Protein AF-K0EUV2-F1 (afdb_monomer_lite)

Foldseek 3Di:
DPPPPVVPPDDDPPPPVVCVVPVVNPPPPVVVVVVVCVVVVVVVCVVPDDDPDQPDPVRNCVVVVVVVVVVVVCCVVVVVVVVVVVVVCVVVVD

Radius of gyration: 30.26 Å; chains: 1; bounding box: 70×37×60 Å

pLDDT: mean 73.33, std 18.54, range [38.84, 96.75]

Secondary structure (DSSP, 8-state):
---GGGGSSS-----TTHHHH-TTTS---HHHHHHHHHHHHHHHHHHHS---SPSSHHHH-HHHHHHHHHHHHHHHHHHHHHHHHHHHHHHHH-

Structure (mmCIF, N/CA/C/O backbone):
data_AF-K0EUV2-F1
#
_entry.id   AF-K0EUV2-F1
#
loop_
_atom_site.group_PDB
_atom_site.id
_atom_site.type_symbol
_atom_site.label_atom_id
_atom_site.label_alt_id
_atom_site.label_comp_id
_atom_site.label_asym_id
_atom_site.label_entity_id
_atom_site.label_seq_id
_atom_site.pdbx_PDB_ins_code
_atom_site.Cartn_x
_atom_site.Cartn_y
_atom_site.Cartn_z
_atom_site.occupancy
_atom_site.B_iso_or_equiv
_atom_site.auth_seq_id
_atom_site.auth_comp_id
_atom_site.auth_asym_id
_atom_site.auth_atom_id
_atom_site.pdbx_PDB_model_num
ATOM 1 N N . MET A 1 1 ? -26.265 -19.211 -3.147 1.00 38.88 1 MET A N 1
ATOM 2 C CA . MET A 1 1 ? -27.534 -18.666 -3.665 1.00 38.88 1 MET A CA 1
ATOM 3 C C . MET A 1 1 ? -28.223 -17.990 -2.492 1.00 38.88 1 MET A C 1
ATOM 5 O O . MET A 1 1 ? -28.620 -18.686 -1.572 1.00 38.88 1 MET A O 1
ATOM 9 N N . PHE A 1 2 ? -28.204 -16.656 -2.441 1.00 44.62 2 PHE A N 1
ATOM 10 C CA . PHE A 1 2 ? -28.904 -15.888 -1.405 1.00 44.62 2 PHE A CA 1
ATOM 11 C C . PHE A 1 2 ? -30.404 -15.974 -1.704 1.00 44.62 2 PHE A C 1
ATOM 13 O O . PHE A 1 2 ? -30.821 -15.619 -2.806 1.00 44.62 2 PHE A O 1
ATOM 20 N N . ASP A 1 3 ? -31.187 -16.511 -0.772 1.00 42.19 3 ASP A N 1
ATOM 21 C CA . ASP 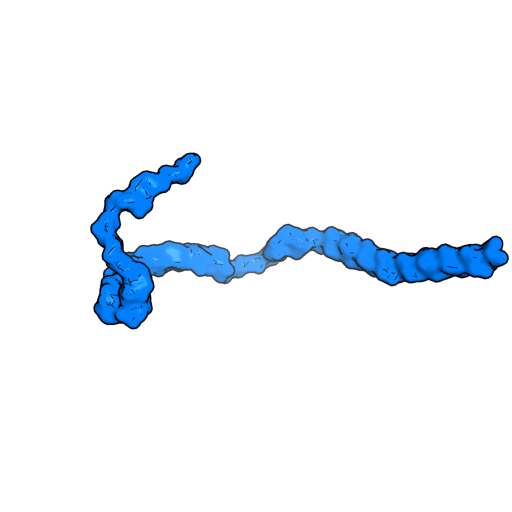A 1 3 ? -32.628 -16.686 -0.943 1.00 42.19 3 ASP A CA 1
ATOM 22 C C . ASP A 1 3 ? -33.343 -15.368 -0.612 1.00 42.19 3 ASP A C 1
ATOM 24 O O . ASP A 1 3 ? -33.530 -15.002 0.547 1.00 42.19 3 ASP A O 1
ATOM 28 N N . SER A 1 4 ? -33.670 -14.597 -1.650 1.00 56.97 4 SER A N 1
ATOM 29 C CA . SER A 1 4 ? -34.307 -13.279 -1.549 1.00 56.97 4 SER A CA 1
ATOM 30 C C . SER A 1 4 ? -35.827 -13.341 -1.372 1.00 56.97 4 SER A C 1
ATOM 32 O O . SER A 1 4 ? -36.473 -12.296 -1.283 1.00 56.97 4 SER A O 1
ATOM 34 N N . ARG A 1 5 ? -36.429 -14.536 -1.282 1.00 50.16 5 ARG A N 1
ATOM 35 C CA . ARG A 1 5 ? -37.893 -14.670 -1.173 1.00 50.16 5 ARG A CA 1
ATOM 36 C C . ARG A 1 5 ? -38.465 -14.179 0.153 1.00 50.16 5 ARG A C 1
ATOM 38 O O . ARG A 1 5 ? -39.655 -13.897 0.208 1.00 50.16 5 ARG A O 1
ATOM 45 N N . ASN A 1 6 ? -37.641 -14.016 1.189 1.00 44.94 6 ASN A N 1
ATOM 46 C CA . ASN A 1 6 ? -38.123 -13.581 2.501 1.00 44.94 6 ASN A CA 1
ATOM 47 C C . ASN A 1 6 ? -38.057 -12.058 2.735 1.00 44.94 6 ASN A C 1
ATOM 49 O O . ASN A 1 6 ? -38.460 -11.585 3.788 1.00 44.94 6 ASN A O 1
ATOM 53 N N . ILE A 1 7 ? -37.586 -11.267 1.761 1.00 50.50 7 ILE A N 1
ATOM 54 C CA . ILE A 1 7 ? -37.626 -9.793 1.862 1.00 50.50 7 ILE A CA 1
ATOM 55 C C . ILE A 1 7 ? -39.028 -9.255 1.495 1.00 50.50 7 ILE A C 1
ATOM 57 O O . ILE A 1 7 ? -39.355 -8.112 1.793 1.00 50.50 7 ILE A O 1
ATOM 61 N N . GLY A 1 8 ? -39.888 -10.078 0.878 1.00 44.09 8 GLY A N 1
ATOM 62 C CA . GLY A 1 8 ? -41.175 -9.636 0.329 1.00 44.09 8 GLY A CA 1
ATOM 63 C C . GLY A 1 8 ? -42.445 -10.077 1.068 1.00 44.09 8 GLY A C 1
ATOM 64 O O . GLY A 1 8 ? -43.508 -9.548 0.758 1.00 44.09 8 GLY A O 1
ATOM 65 N N . SER A 1 9 ? -42.398 -11.017 2.020 1.00 42.84 9 SER A N 1
ATOM 66 C CA . SER A 1 9 ? -43.617 -11.556 2.660 1.00 42.84 9 SER A CA 1
ATOM 67 C C . SER A 1 9 ? -43.778 -11.085 4.105 1.00 42.84 9 SER A C 1
ATOM 69 O O . SER A 1 9 ? -43.772 -11.869 5.048 1.00 42.84 9 SER A O 1
ATOM 71 N N . GLY A 1 10 ? -43.910 -9.778 4.278 1.00 38.84 10 GLY A N 1
ATOM 72 C CA . GLY A 1 10 ? -44.182 -9.155 5.568 1.00 38.84 10 GLY A CA 1
ATOM 73 C C . GLY A 1 10 ? -44.663 -7.739 5.338 1.00 38.84 10 GLY A C 1
ATOM 74 O O . GLY A 1 10 ? -43.976 -6.785 5.676 1.00 38.84 10 GLY A O 1
ATOM 75 N N . GLY A 1 11 ? -45.795 -7.618 4.645 1.00 40.59 11 GLY A N 1
ATOM 76 C CA . GLY A 1 11 ? -46.404 -6.345 4.303 1.00 40.59 11 GLY A CA 1
ATOM 77 C C . GLY A 1 11 ? -46.645 -5.487 5.537 1.00 40.59 11 GLY A C 1
ATOM 78 O O . GLY A 1 11 ? -47.594 -5.710 6.274 1.00 40.59 11 GLY A O 1
ATOM 79 N N . LEU A 1 12 ? -45.813 -4.469 5.699 1.00 43.97 12 LEU A N 1
ATOM 80 C CA . LEU A 1 12 ? -46.214 -3.163 6.186 1.00 43.97 12 LEU A CA 1
ATOM 81 C C . LEU A 1 12 ? -45.491 -2.167 5.295 1.00 43.97 12 LEU A C 1
ATOM 83 O O . LEU A 1 12 ? -44.311 -1.871 5.454 1.00 43.97 12 LEU A O 1
ATOM 87 N N . THR A 1 13 ? -46.228 -1.679 4.307 1.00 45.53 13 THR A N 1
ATOM 88 C CA . THR A 1 13 ? -45.954 -0.439 3.589 1.00 45.53 13 THR A CA 1
ATOM 89 C C . THR A 1 13 ? -46.071 0.730 4.570 1.00 45.53 13 THR A C 1
ATOM 91 O O . THR A 1 13 ? -46.952 1.575 4.451 1.00 45.53 13 THR A O 1
ATOM 94 N N . THR A 1 14 ? -45.246 0.743 5.610 1.00 49.78 14 THR A N 1
ATOM 95 C CA . THR A 1 14 ? -44.984 1.935 6.399 1.00 49.78 14 THR A CA 1
ATOM 96 C C . THR A 1 14 ? -43.870 2.650 5.674 1.00 49.78 14 THR A C 1
ATOM 98 O O . THR A 1 14 ? -42.767 2.121 5.552 1.00 49.78 14 THR A O 1
ATOM 101 N N . ASP A 1 15 ? -44.211 3.807 5.124 1.00 51.84 15 ASP A N 1
ATOM 102 C CA . ASP A 1 15 ? -43.282 4.789 4.590 1.00 51.84 15 ASP A CA 1
ATOM 103 C C . ASP A 1 15 ? -41.978 4.814 5.414 1.00 51.84 15 ASP A C 1
ATOM 105 O O . ASP A 1 15 ? -41.941 5.298 6.548 1.00 51.84 15 ASP A O 1
ATOM 109 N N . ALA A 1 16 ? -40.913 4.233 4.850 1.00 55.41 16 ALA A N 1
ATOM 110 C CA . ALA A 1 16 ? -39.620 4.105 5.515 1.00 55.41 16 ALA A CA 1
ATOM 111 C C . ALA A 1 16 ? -38.976 5.476 5.790 1.00 55.41 16 ALA A C 1
ATOM 113 O O . ALA A 1 16 ? -38.099 5.579 6.645 1.00 55.41 16 ALA A O 1
ATOM 114 N N . LEU A 1 17 ? -39.411 6.525 5.080 1.00 56.28 17 LEU A N 1
ATOM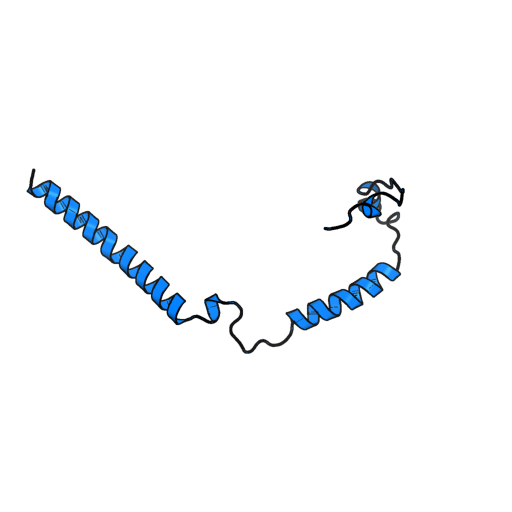 115 C CA . LEU A 1 17 ? -38.952 7.898 5.273 1.00 56.28 17 LEU A CA 1
ATOM 116 C C . LEU A 1 17 ? -39.854 8.660 6.250 1.00 56.28 17 LEU A C 1
ATOM 118 O O . LEU A 1 17 ? -39.345 9.415 7.079 1.00 56.28 17 LEU A O 1
ATOM 122 N N . GLY A 1 18 ? -41.166 8.419 6.211 1.00 53.28 18 GLY A N 1
ATOM 123 C CA . GLY A 1 18 ? -42.137 9.005 7.139 1.00 53.28 18 GLY A CA 1
ATOM 124 C C . GLY A 1 18 ? -41.830 8.673 8.601 1.00 53.28 18 GLY A C 1
ATOM 125 O O . GLY A 1 18 ? -41.809 9.567 9.446 1.00 53.28 18 GLY A O 1
ATOM 126 N N . GLY A 1 19 ? -41.476 7.415 8.886 1.00 51.72 19 GLY A N 1
ATOM 127 C CA . GLY A 1 19 ? -41.049 6.994 10.227 1.00 51.72 19 GLY A CA 1
ATOM 128 C C . GLY A 1 19 ? -39.669 7.518 10.651 1.00 51.72 19 GLY A C 1
ATOM 129 O O . GLY A 1 19 ? -39.379 7.583 11.843 1.00 51.72 19 GLY A O 1
ATOM 130 N N . LEU A 1 20 ? -38.816 7.916 9.697 1.00 56.22 20 LEU A N 1
ATOM 131 C CA . LEU A 1 20 ? -37.486 8.467 9.983 1.00 56.22 20 LEU A CA 1
ATOM 132 C C . LEU A 1 20 ? -37.557 9.934 10.442 1.00 56.22 20 LEU A C 1
ATOM 134 O O . LEU A 1 20 ? -36.707 10.381 11.210 1.00 56.22 20 LEU A O 1
ATOM 138 N N . LEU A 1 21 ? -38.562 10.678 9.967 1.00 63.38 21 LEU A N 1
ATOM 139 C CA . LEU A 1 21 ? -38.781 12.086 10.315 1.00 63.38 21 LEU A CA 1
ATOM 140 C C . LEU A 1 21 ? -39.699 12.261 11.529 1.00 63.38 21 LEU A C 1
ATOM 142 O O . LEU A 1 21 ? -39.526 13.218 12.284 1.00 63.38 21 LEU A O 1
ATOM 146 N N . ASP A 1 22 ? -40.638 11.341 11.755 1.00 61.34 22 ASP A N 1
ATOM 147 C CA . ASP A 1 22 ? -41.434 11.317 12.979 1.00 61.34 22 ASP A CA 1
ATOM 148 C C . ASP A 1 22 ? -40.831 10.349 14.003 1.00 61.34 22 ASP A C 1
ATOM 150 O O . ASP A 1 22 ? -41.242 9.194 14.138 1.00 61.34 22 ASP A O 1
ATOM 154 N N . VAL A 1 23 ? -39.868 10.862 14.774 1.00 62.12 23 VAL A N 1
ATOM 155 C CA . VAL A 1 23 ? -39.197 10.159 15.883 1.00 62.12 23 VAL A CA 1
ATOM 156 C C . VAL A 1 23 ? -40.191 9.581 16.904 1.00 62.12 23 VAL A C 1
ATOM 158 O O . VAL A 1 23 ? -39.860 8.616 17.587 1.00 62.12 23 VAL A O 1
ATOM 161 N N . ARG A 1 24 ? -41.413 10.128 17.019 1.00 62.00 24 ARG A N 1
ATOM 162 C CA . ARG A 1 24 ? -42.443 9.588 17.926 1.00 62.00 24 ARG A CA 1
ATOM 163 C C . ARG A 1 24 ? -43.157 8.364 17.355 1.00 62.00 24 ARG A C 1
ATOM 165 O O . ARG A 1 24 ? -43.687 7.575 18.130 1.00 62.00 24 ARG A O 1
ATOM 172 N N . SER A 1 25 ? -43.188 8.225 16.030 1.00 60.59 25 SER A N 1
ATOM 173 C CA . SER A 1 25 ? -43.789 7.082 15.333 1.00 60.59 25 SER A CA 1
ATOM 174 C C . SER A 1 25 ? -42.822 5.917 15.142 1.00 60.59 25 SER A C 1
ATOM 176 O O . SER A 1 25 ? -43.269 4.793 14.919 1.00 60.59 25 SER A O 1
ATOM 178 N N . ALA A 1 26 ? -41.511 6.168 15.240 1.00 54.62 26 ALA A N 1
ATOM 179 C CA . ALA A 1 26 ? -40.508 5.121 15.190 1.00 54.62 26 ALA A CA 1
ATOM 180 C C . ALA A 1 26 ? -40.769 4.144 16.351 1.00 54.62 26 ALA A C 1
ATOM 182 O O . ALA A 1 26 ? -40.681 4.554 17.513 1.00 54.62 26 ALA A O 1
ATOM 183 N N . PRO A 1 27 ? -41.114 2.868 16.090 1.00 53.12 27 PRO A N 1
ATOM 184 C CA . PRO A 1 27 ? -41.263 1.899 17.158 1.00 53.12 27 PRO A CA 1
ATOM 185 C C . PRO A 1 27 ? -39.901 1.744 17.832 1.00 53.12 27 PRO A C 1
ATOM 187 O O . PRO A 1 27 ? -39.000 1.081 17.319 1.00 53.12 27 PRO A O 1
ATOM 190 N N . VAL A 1 28 ? -39.743 2.370 19.000 1.00 53.50 28 VAL A N 1
ATOM 191 C CA . VAL A 1 28 ? -38.640 2.105 19.924 1.00 53.50 28 VAL A CA 1
ATOM 192 C C . VAL A 1 28 ? -38.907 0.729 20.525 1.00 53.50 28 VAL A C 1
ATOM 194 O O . VAL A 1 28 ? -39.329 0.573 21.666 1.00 53.50 28 VAL A O 1
ATOM 197 N N . THR A 1 29 ? -38.744 -0.313 19.716 1.00 50.41 29 THR A N 1
ATOM 198 C CA . THR A 1 29 ? -38.688 -1.679 20.218 1.00 50.41 29 THR A CA 1
ATOM 199 C C . THR A 1 29 ? -37.372 -1.823 20.966 1.00 50.41 29 THR A C 1
ATOM 201 O O . THR A 1 29 ? -36.312 -1.972 20.361 1.00 50.41 29 THR A O 1
ATOM 204 N N . PHE A 1 30 ? -37.460 -1.778 22.295 1.00 55.31 30 PHE A N 1
ATOM 205 C CA . PHE A 1 30 ? -36.355 -1.943 23.244 1.00 55.31 30 PHE A CA 1
ATOM 206 C C . PHE A 1 30 ? -35.507 -3.213 23.004 1.00 55.31 30 PHE A C 1
ATOM 208 O O . PHE A 1 30 ? -34.354 -3.255 23.413 1.00 55.31 30 PHE A O 1
ATOM 215 N N . GLY A 1 31 ? -36.020 -4.208 22.268 1.00 51.56 31 GLY A 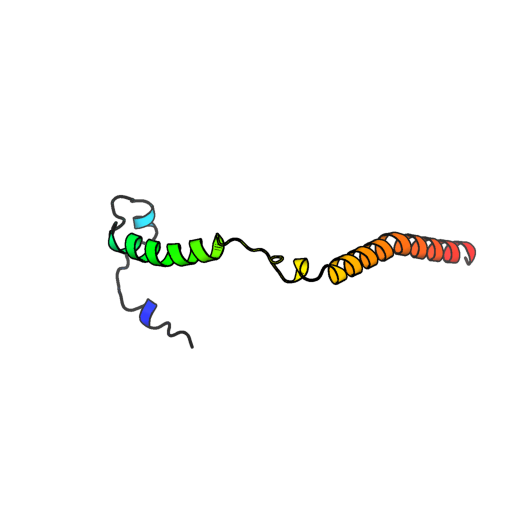N 1
ATOM 216 C CA . GLY A 1 31 ? -35.276 -5.424 21.916 1.00 51.56 31 GLY A CA 1
ATOM 217 C C . GLY A 1 31 ? -34.250 -5.274 20.781 1.00 51.56 31 GLY A C 1
ATOM 218 O O . GLY A 1 31 ? -33.308 -6.060 20.716 1.00 51.56 31 GLY A O 1
ATOM 219 N N . TYR A 1 32 ? -34.378 -4.271 19.898 1.00 50.53 32 TYR A N 1
ATOM 220 C CA . TYR A 1 32 ? -33.405 -4.083 18.807 1.00 50.53 32 TYR A CA 1
ATOM 221 C C . TYR A 1 32 ? -32.054 -3.581 19.321 1.00 50.53 32 TYR A C 1
ATOM 223 O O . TYR A 1 32 ? -31.017 -3.930 18.760 1.00 50.53 32 TYR A O 1
ATOM 231 N N . TYR A 1 33 ? -32.054 -2.786 20.394 1.00 51.53 33 TYR A N 1
ATOM 232 C CA . TYR A 1 33 ? -30.821 -2.291 21.000 1.00 51.53 33 TYR A CA 1
ATOM 233 C C . TYR A 1 33 ? -30.098 -3.383 21.786 1.00 51.53 33 TYR A C 1
ATOM 235 O O . TYR A 1 33 ? -28.908 -3.545 21.564 1.00 51.53 33 TYR A O 1
ATOM 243 N N . GLU A 1 34 ? -30.787 -4.205 22.587 1.00 55.28 34 GLU A N 1
ATOM 244 C CA . GLU A 1 34 ? -30.134 -5.298 23.332 1.00 55.28 34 GLU A CA 1
ATOM 245 C C . GLU A 1 34 ? -29.416 -6.293 22.405 1.00 55.28 34 GLU A C 1
ATOM 247 O O . GLU A 1 34 ? -28.266 -6.671 22.645 1.00 55.28 34 GLU A O 1
ATOM 252 N N . GLN A 1 35 ? -30.051 -6.683 21.294 1.00 59.41 35 GLN A N 1
ATOM 253 C CA . GLN A 1 35 ? -29.434 -7.616 20.350 1.00 59.41 35 GLN A CA 1
ATOM 254 C C . GLN A 1 35 ? -28.321 -6.962 19.514 1.00 59.41 35 GLN A C 1
ATOM 256 O O . GLN A 1 35 ? -27.307 -7.608 19.214 1.00 59.41 35 GLN A O 1
ATOM 261 N N . ASN A 1 36 ? -28.464 -5.674 19.181 1.00 58.78 36 ASN A N 1
ATOM 262 C CA . ASN A 1 36 ? -27.402 -4.910 18.531 1.00 58.78 36 ASN A CA 1
ATOM 263 C C . ASN A 1 36 ? -26.213 -4.679 19.464 1.00 58.78 36 ASN A C 1
ATOM 265 O O . ASN A 1 36 ? -25.086 -4.766 18.996 1.00 58.78 36 ASN A O 1
ATOM 269 N N . GLU A 1 37 ? -26.425 -4.435 20.757 1.00 62.50 37 GLU A N 1
ATOM 270 C CA . GLU A 1 37 ? -25.356 -4.250 21.740 1.00 62.50 37 GLU A CA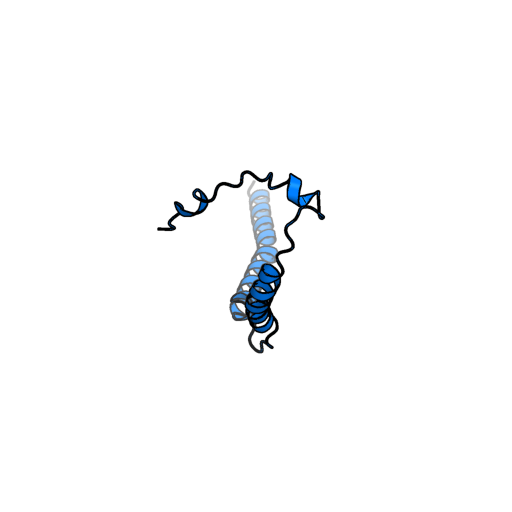 1
ATOM 271 C C . GLU A 1 37 ? -24.544 -5.530 21.917 1.00 62.50 37 GLU A C 1
ATOM 273 O O . GLU A 1 37 ? -23.318 -5.481 21.828 1.00 62.50 37 GLU A O 1
ATOM 278 N N . ALA A 1 38 ? -25.199 -6.688 22.057 1.00 69.56 38 ALA A N 1
ATOM 279 C CA . ALA A 1 38 ? -24.504 -7.974 22.141 1.00 69.56 38 ALA A CA 1
ATOM 280 C C . ALA A 1 38 ? -23.696 -8.283 20.865 1.00 69.56 38 ALA A C 1
ATOM 282 O O . ALA A 1 38 ? -22.557 -8.750 20.936 1.00 69.56 38 ALA A O 1
ATOM 283 N N . THR A 1 39 ? -24.253 -7.976 19.689 1.00 71.88 39 THR A N 1
ATOM 284 C CA . THR A 1 39 ? -23.570 -8.187 18.400 1.00 71.88 39 THR A CA 1
ATOM 285 C C . THR A 1 39 ? -22.430 -7.181 18.190 1.00 71.88 39 THR A C 1
ATOM 287 O O . THR A 1 39 ? -21.355 -7.536 17.699 1.00 71.88 39 THR A O 1
ATOM 290 N N . ALA A 1 40 ? -22.630 -5.924 18.592 1.00 75.75 40 ALA A N 1
ATOM 291 C CA . ALA A 1 40 ? -21.643 -4.859 18.482 1.00 75.75 40 ALA A CA 1
ATOM 292 C C . ALA A 1 40 ? -20.489 -5.050 19.468 1.00 75.75 40 ALA A C 1
ATOM 294 O O . ALA A 1 40 ? -19.349 -4.790 19.092 1.00 75.75 40 ALA A O 1
ATOM 295 N N . ALA A 1 41 ? -20.747 -5.544 20.683 1.00 80.06 41 ALA A N 1
ATOM 296 C CA . ALA A 1 41 ? -19.730 -5.766 21.708 1.00 80.06 41 ALA A CA 1
ATOM 297 C C . ALA A 1 41 ? -18.593 -6.664 21.198 1.00 80.06 41 ALA A C 1
ATOM 299 O O . ALA A 1 41 ? -17.426 -6.291 21.308 1.00 80.06 41 ALA A O 1
ATOM 300 N N . ALA A 1 42 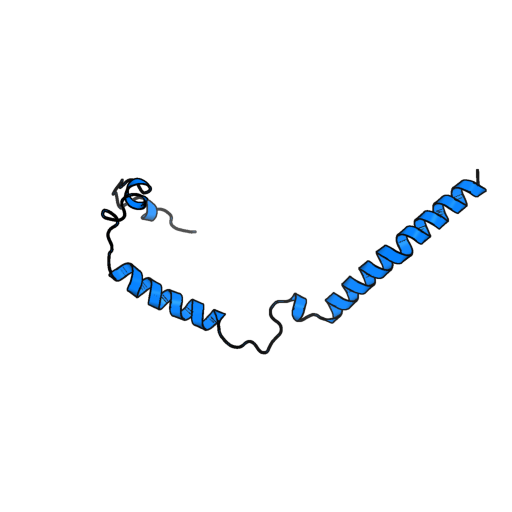? -18.924 -7.780 20.538 1.00 81.56 42 ALA A N 1
ATOM 301 C CA . ALA A 1 42 ? -17.926 -8.669 19.940 1.00 81.56 42 ALA A CA 1
ATOM 302 C C . ALA A 1 42 ? -17.126 -7.982 18.814 1.00 81.56 42 ALA A C 1
ATOM 304 O O . ALA A 1 42 ? -15.909 -8.154 18.700 1.00 81.56 42 ALA A O 1
ATOM 305 N N . GLY A 1 43 ? -17.792 -7.162 17.993 1.00 82.69 43 GLY A N 1
ATOM 306 C CA . GLY A 1 43 ? -17.136 -6.369 16.951 1.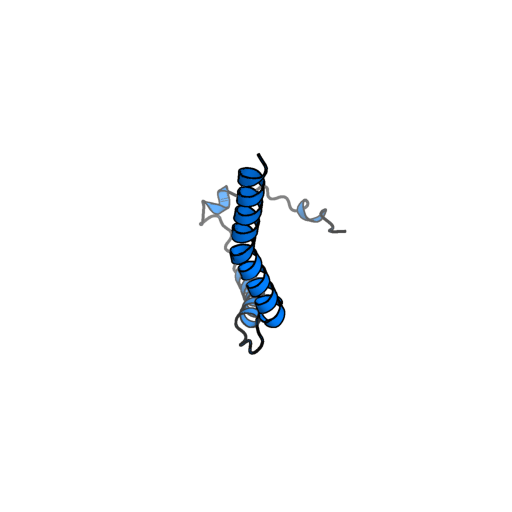00 82.69 43 GLY A CA 1
ATOM 307 C C . GLY A 1 43 ? -16.196 -5.302 17.520 1.00 82.69 43 GLY A C 1
ATOM 308 O O . GLY A 1 43 ? -15.094 -5.105 17.003 1.00 82.69 43 GLY A O 1
ATOM 309 N N . VAL A 1 44 ? -16.602 -4.634 18.602 1.00 85.44 44 VAL A N 1
ATOM 310 C CA . VAL A 1 44 ? -15.796 -3.634 19.309 1.00 85.44 44 VAL A CA 1
ATOM 311 C C . VAL A 1 44 ? -14.585 -4.297 19.954 1.00 85.44 44 VAL A C 1
ATOM 313 O O . VAL A 1 44 ? -13.476 -3.847 19.691 1.00 85.44 44 VAL A O 1
ATOM 316 N N . GLU A 1 45 ? -14.757 -5.387 20.704 1.00 86.81 45 GLU A N 1
ATOM 317 C CA . GLU A 1 45 ? -13.657 -6.127 21.341 1.00 86.81 45 GLU A CA 1
ATOM 318 C C . GLU A 1 45 ? -12.607 -6.585 20.315 1.00 86.81 45 GLU A C 1
ATOM 320 O O . GLU A 1 45 ? -11.403 -6.355 20.475 1.00 86.81 45 GLU A O 1
ATOM 325 N N . TRP A 1 46 ? -13.052 -7.157 19.192 1.00 82.50 46 TRP A N 1
ATOM 326 C CA . TRP A 1 46 ? -12.152 -7.548 18.107 1.00 82.50 46 TRP A CA 1
ATOM 327 C C . TRP A 1 46 ? -11.381 -6.363 17.508 1.00 82.50 46 TRP A C 1
ATOM 329 O O . TRP A 1 46 ? -10.224 -6.505 17.082 1.00 82.50 46 TRP A O 1
ATOM 339 N N . ASN A 1 47 ? -12.011 -5.188 17.457 1.00 81.94 47 ASN A N 1
ATOM 340 C CA . ASN A 1 47 ? -11.423 -3.981 16.897 1.00 81.94 47 ASN A CA 1
ATOM 341 C C . ASN A 1 47 ? -10.485 -3.257 17.871 1.00 81.94 47 ASN A C 1
ATOM 343 O O . ASN A 1 47 ? -9.475 -2.714 17.408 1.00 81.94 47 ASN A O 1
ATOM 347 N N . THR A 1 48 ? -10.763 -3.298 19.176 1.00 85.75 48 THR A N 1
ATOM 348 C CA . THR A 1 48 ? -10.000 -2.617 20.237 1.00 85.75 48 THR A CA 1
ATOM 349 C C . THR A 1 48 ? -8.870 -3.455 20.826 1.00 85.75 48 THR A C 1
ATOM 351 O O . THR A 1 48 ? -8.015 -2.900 21.516 1.00 85.75 48 THR A O 1
ATOM 354 N N . ARG A 1 49 ? -8.808 -4.763 20.538 1.00 84.88 49 ARG A N 1
ATOM 355 C CA . ARG A 1 49 ? -7.719 -5.623 21.022 1.00 84.88 49 ARG A CA 1
ATOM 356 C C . ARG A 1 49 ? -6.329 -5.035 20.713 1.00 84.88 49 ARG A C 1
ATOM 358 O O . ARG A 1 49 ? -6.095 -4.565 19.590 1.00 84.88 49 ARG A O 1
ATOM 365 N N . PRO A 1 50 ? -5.375 -5.109 21.657 1.00 85.75 50 PRO A N 1
ATOM 366 C CA . PRO A 1 50 ? -4.006 -4.679 21.412 1.00 85.75 50 PRO A CA 1
ATOM 367 C C . PRO A 1 50 ? -3.378 -5.556 20.325 1.00 85.75 50 PRO A C 1
ATOM 369 O O . PRO A 1 50 ? -3.375 -6.785 20.406 1.00 85.75 50 PRO A O 1
ATOM 372 N N . ARG A 1 51 ? -2.855 -4.921 19.274 1.00 81.25 51 ARG A N 1
ATOM 373 C CA . ARG A 1 51 ? -2.177 -5.601 18.165 1.00 81.25 51 ARG A CA 1
ATOM 374 C C . ARG A 1 51 ? -0.681 -5.333 18.273 1.00 81.25 51 ARG A C 1
ATOM 376 O O . ARG A 1 51 ? -0.254 -4.190 18.179 1.00 81.25 51 ARG A O 1
ATOM 383 N N . THR A 1 52 ? 0.106 -6.387 18.462 1.00 83.50 52 THR A N 1
ATOM 384 C CA . THR A 1 52 ? 1.578 -6.314 18.500 1.00 83.50 52 THR A CA 1
ATOM 385 C C . THR A 1 52 ? 2.203 -6.446 17.112 1.00 83.50 52 THR A C 1
ATOM 387 O O . THR A 1 52 ? 3.312 -5.974 16.878 1.00 83.50 52 THR A O 1
ATOM 390 N N . ALA A 1 53 ? 1.490 -7.076 16.176 1.00 83.75 53 ALA A N 1
ATOM 391 C CA . ALA A 1 53 ? 1.949 -7.269 14.809 1.00 83.75 53 ALA A CA 1
ATOM 392 C C . ALA A 1 53 ? 1.572 -6.077 13.904 1.00 83.75 53 ALA A C 1
ATOM 394 O O . ALA A 1 53 ? 0.512 -5.472 14.098 1.00 83.75 53 ALA A O 1
ATOM 395 N N . PRO A 1 54 ? 2.384 -5.774 12.870 1.00 83.75 54 PRO A N 1
ATOM 396 C CA . PRO A 1 54 ? 2.039 -4.783 11.858 1.00 83.75 54 PRO A CA 1
ATOM 397 C C . PRO A 1 54 ? 0.675 -5.089 11.228 1.00 83.75 54 PRO A C 1
ATOM 399 O O . PRO A 1 54 ? 0.427 -6.204 10.766 1.00 83.75 54 PRO A O 1
ATOM 402 N N . ILE A 1 55 ? -0.212 -4.095 11.206 1.00 83.44 55 ILE A N 1
ATOM 403 C CA . ILE A 1 55 ? -1.556 -4.244 10.640 1.00 83.44 55 ILE A CA 1
ATOM 404 C C . ILE A 1 55 ? -1.470 -4.103 9.120 1.00 83.44 55 ILE A C 1
ATOM 406 O O . ILE A 1 55 ? -1.004 -3.082 8.617 1.00 83.44 55 ILE A O 1
ATOM 410 N N . GLY A 1 56 ? -1.954 -5.112 8.395 1.00 87.06 56 GLY A N 1
ATOM 411 C CA . GLY A 1 56 ? -2.017 -5.110 6.933 1.00 87.06 56 GLY A CA 1
ATOM 412 C C . GLY A 1 56 ? -0.756 -5.649 6.254 1.00 87.06 56 GLY A C 1
ATOM 413 O O . GLY A 1 56 ? 0.361 -5.564 6.767 1.00 87.06 56 GLY A O 1
ATOM 414 N N . TRP A 1 57 ? -0.945 -6.218 5.062 1.00 90.44 57 TRP A N 1
ATOM 415 C CA . TRP A 1 57 ? 0.122 -6.859 4.288 1.00 90.44 57 TRP A CA 1
ATOM 416 C C . TRP A 1 57 ? 1.289 -5.906 3.996 1.00 90.44 57 TRP A C 1
ATOM 418 O O . TRP A 1 57 ? 2.446 -6.293 4.151 1.00 90.44 57 TRP A O 1
ATOM 428 N N . TRP A 1 58 ? 0.991 -4.649 3.662 1.00 87.25 58 TRP A N 1
ATOM 429 C CA . TRP A 1 58 ? 1.999 -3.636 3.342 1.00 87.25 58 TRP A CA 1
ATOM 430 C C . TRP A 1 58 ? 2.959 -3.364 4.506 1.00 87.25 58 TRP A C 1
ATOM 432 O O . TRP A 1 58 ? 4.172 -3.388 4.321 1.00 87.25 58 TRP A O 1
ATOM 442 N N . ASN A 1 59 ? 2.433 -3.201 5.725 1.00 88.19 59 ASN A N 1
ATOM 443 C CA . ASN A 1 59 ? 3.250 -2.945 6.916 1.00 88.19 59 ASN A CA 1
ATOM 444 C C . ASN A 1 59 ? 4.065 -4.170 7.353 1.00 88.19 59 ASN A C 1
ATOM 446 O O . ASN A 1 59 ? 5.099 -4.028 8.008 1.00 88.19 59 ASN A O 1
ATOM 450 N N . ARG A 1 60 ? 3.618 -5.377 6.984 1.00 90.06 60 ARG A N 1
ATOM 451 C CA . ARG A 1 60 ? 4.365 -6.619 7.213 1.00 90.06 60 ARG A CA 1
ATOM 452 C C . ARG A 1 60 ? 5.576 -6.752 6.280 1.00 90.06 60 ARG A C 1
ATOM 454 O O . ARG A 1 60 ? 6.572 -7.343 6.682 1.00 90.06 60 ARG A O 1
ATOM 461 N N . HIS A 1 61 ? 5.526 -6.192 5.070 1.00 93.44 61 HIS A N 1
ATOM 462 C CA . HIS A 1 61 ? 6.557 -6.380 4.041 1.00 93.44 61 HIS A CA 1
ATOM 463 C C . HIS A 1 61 ? 7.436 -5.137 3.868 1.00 93.44 61 HIS A C 1
ATOM 465 O O . HIS A 1 61 ? 7.452 -4.512 2.809 1.00 93.44 61 HIS A O 1
ATOM 471 N N . ARG A 1 62 ? 8.234 -4.803 4.892 1.00 89.44 62 ARG A N 1
ATOM 472 C CA . ARG A 1 62 ? 9.150 -3.643 4.855 1.00 89.44 62 ARG A CA 1
ATOM 473 C C . ARG A 1 62 ? 10.095 -3.651 3.649 1.00 89.44 62 ARG A C 1
ATOM 475 O O . ARG A 1 62 ? 10.328 -2.608 3.054 1.00 89.44 62 ARG A O 1
ATOM 482 N N . HIS A 1 63 ? 10.574 -4.821 3.229 1.00 93.44 63 HIS A N 1
ATOM 483 C CA . HIS A 1 63 ? 11.424 -4.940 2.039 1.00 93.44 63 HIS A CA 1
ATOM 484 C C . HIS A 1 63 ? 10.708 -4.535 0.745 1.00 93.44 63 HIS A C 1
ATOM 486 O O . HIS A 1 63 ? 11.323 -3.907 -0.111 1.00 93.44 63 HIS A O 1
ATOM 492 N N . ALA A 1 64 ? 9.412 -4.837 0.612 1.00 94.38 64 ALA A N 1
ATOM 493 C CA . ALA A 1 64 ? 8.621 -4.391 -0.533 1.00 94.38 64 ALA A CA 1
ATOM 494 C C . ALA A 1 64 ? 8.458 -2.864 -0.526 1.00 94.38 64 ALA A C 1
ATOM 496 O O . ALA A 1 64 ? 8.571 -2.240 -1.577 1.00 94.38 64 ALA A O 1
ATOM 497 N N . GLN A 1 65 ? 8.282 -2.257 0.654 1.00 93.94 65 GLN A N 1
ATOM 498 C CA . GLN A 1 65 ? 8.246 -0.797 0.801 1.00 93.94 65 GLN A CA 1
ATOM 499 C C . GLN A 1 65 ? 9.568 -0.160 0.363 1.00 93.94 65 GLN A C 1
ATOM 501 O O . GLN A 1 65 ? 9.564 0.800 -0.403 1.00 93.94 65 GLN A O 1
ATOM 506 N N . THR A 1 66 ? 10.701 -0.717 0.803 1.00 95.31 66 THR A N 1
ATOM 507 C CA . THR A 1 66 ? 12.030 -0.248 0.394 1.00 95.31 66 THR A CA 1
ATOM 508 C C . THR A 1 66 ? 12.243 -0.412 -1.107 1.00 95.31 66 THR A C 1
ATOM 510 O O . THR A 1 66 ? 12.689 0.528 -1.754 1.00 95.31 66 THR A O 1
ATOM 513 N N . GLY A 1 67 ? 11.889 -1.567 -1.676 1.00 95.69 67 GLY A N 1
ATOM 514 C CA . GLY A 1 67 ? 12.000 -1.809 -3.115 1.00 95.69 67 GLY A CA 1
ATOM 515 C C . GLY A 1 67 ? 11.150 -0.838 -3.934 1.00 95.69 67 GLY A C 1
ATOM 516 O O . GLY A 1 67 ? 11.640 -0.256 -4.896 1.00 95.69 67 GLY A O 1
ATOM 517 N N . PHE A 1 68 ? 9.908 -0.595 -3.509 1.00 96.69 68 PHE A N 1
ATOM 518 C CA . PHE A 1 68 ? 9.021 0.376 -4.145 1.00 96.69 68 PHE A CA 1
ATOM 519 C C . PHE A 1 68 ? 9.565 1.807 -4.040 1.00 96.69 68 PHE A C 1
ATOM 521 O O . PHE A 1 68 ? 9.595 2.531 -5.032 1.00 96.69 68 PHE A O 1
ATOM 528 N N . GLY A 1 69 ? 10.059 2.200 -2.862 1.00 95.00 69 GLY A N 1
ATOM 529 C CA . GLY A 1 69 ? 10.683 3.506 -2.654 1.00 95.00 69 GLY A CA 1
ATOM 530 C C . GLY A 1 69 ? 11.929 3.708 -3.519 1.00 95.00 69 GLY A C 1
ATOM 531 O O . GLY A 1 69 ? 12.065 4.747 -4.159 1.00 95.00 69 GLY A O 1
ATOM 532 N N . LEU A 1 70 ? 12.806 2.704 -3.601 1.00 96.56 70 LEU A N 1
ATOM 533 C CA . LEU A 1 70 ? 13.990 2.748 -4.461 1.00 96.56 70 LEU A CA 1
ATOM 534 C C . LEU A 1 70 ? 13.611 2.823 -5.940 1.00 96.56 70 LEU A C 1
ATOM 536 O O . LEU A 1 70 ? 14.158 3.658 -6.650 1.00 96.56 70 LEU A O 1
ATOM 540 N N . ALA A 1 71 ? 12.643 2.025 -6.396 1.00 96.19 71 ALA A N 1
ATOM 541 C CA . ALA A 1 71 ? 12.165 2.078 -7.775 1.00 96.19 71 ALA A CA 1
ATOM 542 C C . ALA A 1 71 ? 11.601 3.463 -8.138 1.00 96.19 71 ALA A C 1
ATOM 544 O O . ALA A 1 71 ? 11.888 3.983 -9.219 1.00 96.19 71 ALA A O 1
ATOM 545 N N . LEU A 1 72 ? 10.851 4.094 -7.226 1.00 96.75 72 LEU A N 1
ATOM 546 C CA . LEU A 1 72 ? 10.370 5.466 -7.402 1.00 96.75 72 LEU A CA 1
ATOM 547 C C . LEU A 1 72 ? 11.520 6.473 -7.478 1.00 96.75 72 LEU A C 1
ATOM 549 O O . LEU A 1 72 ? 11.530 7.296 -8.389 1.00 96.75 72 LEU A O 1
ATOM 553 N N . ILE A 1 73 ? 12.505 6.396 -6.577 1.00 95.44 73 ILE A N 1
ATOM 554 C CA . ILE A 1 73 ? 13.687 7.273 -6.603 1.00 95.44 73 ILE A CA 1
ATOM 555 C C . ILE A 1 73 ? 14.449 7.104 -7.917 1.00 95.44 73 ILE A C 1
ATOM 557 O O . ILE A 1 73 ? 14.778 8.095 -8.561 1.00 95.44 73 ILE A O 1
ATOM 561 N N . THR A 1 74 ? 14.696 5.865 -8.346 1.00 94.88 74 THR A N 1
ATOM 562 C CA . THR A 1 74 ? 15.367 5.581 -9.616 1.00 94.88 74 THR A CA 1
ATOM 563 C C . THR A 1 74 ? 14.582 6.170 -10.783 1.00 94.88 74 THR A C 1
ATOM 565 O O . THR A 1 74 ? 15.162 6.834 -11.635 1.00 94.88 74 THR A O 1
ATOM 568 N N . THR A 1 75 ? 13.261 6.004 -10.802 1.00 94.00 75 THR A N 1
ATOM 569 C CA . THR A 1 75 ? 12.415 6.569 -11.860 1.00 94.00 75 THR A CA 1
ATOM 570 C C . THR A 1 75 ? 12.503 8.095 -11.873 1.00 94.00 75 THR A C 1
ATOM 572 O O . THR A 1 75 ? 12.768 8.688 -12.914 1.00 94.00 75 THR A O 1
ATOM 575 N N . LEU A 1 76 ? 12.360 8.743 -10.717 1.00 93.00 76 LEU A N 1
ATOM 576 C CA . LEU A 1 76 ? 12.394 10.202 -10.612 1.00 93.00 76 LEU A CA 1
ATOM 577 C C . LEU A 1 76 ? 13.773 10.797 -10.924 1.00 93.00 76 LEU A C 1
ATOM 579 O O . LEU A 1 76 ? 13.845 11.867 -11.517 1.00 93.00 76 LEU A O 1
ATOM 583 N N . ALA A 1 77 ? 14.860 10.124 -10.546 1.00 90.69 77 ALA A N 1
ATOM 584 C CA . ALA A 1 77 ? 16.216 10.626 -10.755 1.00 90.69 77 ALA A CA 1
ATOM 585 C C . ALA A 1 77 ? 16.723 10.376 -12.183 1.00 90.69 77 ALA A C 1
ATOM 587 O O . ALA A 1 77 ? 17.365 11.245 -12.773 1.00 90.69 77 ALA A O 1
ATOM 588 N N . PHE A 1 78 ? 16.445 9.197 -12.748 1.00 90.81 78 PHE A N 1
ATOM 589 C CA . PHE A 1 78 ? 17.037 8.786 -14.020 1.00 90.81 78 PHE A CA 1
ATOM 590 C C . PHE A 1 78 ? 16.176 9.109 -15.234 1.00 90.81 78 PHE A C 1
ATOM 592 O O . PHE A 1 78 ? 16.742 9.386 -16.287 1.00 90.81 78 PHE A O 1
ATOM 599 N N . VAL A 1 79 ? 14.842 9.126 -15.129 1.00 90.06 79 VAL A N 1
ATOM 600 C CA . VAL A 1 79 ? 13.996 9.460 -16.289 1.00 90.06 79 VAL A CA 1
ATOM 601 C C . VAL A 1 79 ? 14.322 10.852 -16.847 1.00 90.06 79 VAL A C 1
ATOM 603 O O . VAL A 1 79 ? 14.530 10.942 -18.058 1.00 90.06 79 VAL A O 1
ATOM 606 N N . PRO A 1 80 ? 14.481 11.915 -16.031 1.00 88.88 80 PRO A N 1
ATOM 607 C CA . PRO A 1 80 ? 14.889 13.221 -16.546 1.00 88.88 80 PRO A CA 1
ATOM 608 C C . PRO A 1 80 ? 16.280 13.201 -17.191 1.00 88.88 80 PRO A C 1
ATOM 610 O O . PRO A 1 80 ? 16.496 13.837 -18.218 1.00 88.88 80 PRO A O 1
ATOM 613 N N . ALA A 1 81 ? 17.227 12.443 -16.629 1.00 85.88 81 ALA A N 1
ATOM 614 C CA . ALA A 1 81 ? 18.573 12.319 -17.189 1.00 85.88 81 ALA A CA 1
ATOM 615 C C . ALA A 1 81 ? 18.561 11.619 -18.558 1.00 85.88 81 ALA A C 1
ATOM 617 O O . ALA A 1 81 ? 19.224 12.074 -19.488 1.00 85.88 81 ALA A O 1
ATOM 618 N N . VAL A 1 82 ? 17.764 10.557 -18.704 1.00 87.00 82 VAL A N 1
ATOM 619 C CA . VAL A 1 82 ? 17.560 9.858 -19.981 1.00 87.00 82 VAL A CA 1
ATOM 620 C C . VAL A 1 82 ? 16.888 10.781 -20.997 1.00 87.00 82 VAL A C 1
ATOM 622 O O . VAL A 1 82 ? 17.331 10.848 -22.141 1.00 87.00 82 VAL A O 1
ATOM 625 N N . GLN A 1 83 ? 15.872 11.542 -20.584 1.00 87.44 83 GLN A N 1
ATOM 626 C CA . GLN A 1 83 ? 15.219 12.531 -21.446 1.00 87.44 83 GLN A CA 1
ATOM 627 C C . GLN A 1 83 ? 16.208 13.601 -21.925 1.00 87.44 83 GLN A C 1
ATOM 629 O O . GLN A 1 83 ? 16.281 13.872 -23.123 1.00 87.44 83 GLN A O 1
ATOM 634 N N . ASN A 1 84 ? 17.030 14.146 -21.026 1.00 88.62 84 ASN A N 1
ATOM 635 C CA . ASN A 1 84 ? 18.061 15.120 -21.380 1.00 88.62 84 ASN A CA 1
ATOM 636 C C . ASN A 1 84 ? 19.123 14.529 -22.317 1.00 88.62 84 ASN A C 1
ATOM 638 O O . ASN A 1 84 ? 19.539 15.201 -23.261 1.00 88.62 84 ASN A O 1
ATOM 642 N N . ALA A 1 85 ? 19.543 13.279 -22.103 1.00 86.06 85 ALA A N 1
ATOM 643 C CA . ALA A 1 85 ? 20.502 12.603 -22.973 1.00 86.06 85 ALA A CA 1
ATOM 644 C C . ALA A 1 85 ? 19.942 12.410 -24.391 1.00 86.06 85 ALA A C 1
ATOM 646 O O . ALA A 1 85 ? 20.626 12.725 -25.363 1.00 86.06 85 ALA A O 1
ATOM 647 N N . ILE A 1 86 ? 18.684 11.971 -24.516 1.00 88.75 86 ILE A N 1
ATOM 648 C CA . ILE A 1 86 ? 18.007 11.818 -25.813 1.00 88.75 86 ILE A CA 1
ATOM 649 C C . ILE A 1 86 ? 17.902 13.167 -26.527 1.00 88.75 86 ILE A C 1
ATOM 651 O O . ILE A 1 86 ? 18.274 13.265 -27.693 1.00 88.75 86 ILE A O 1
ATOM 655 N N . LEU A 1 87 ? 17.446 14.214 -25.831 1.00 89.00 87 LEU A N 1
ATOM 656 C CA . LEU A 1 87 ? 17.350 15.555 -26.412 1.00 89.00 87 LEU A CA 1
ATOM 657 C C . LEU A 1 87 ? 18.717 16.073 -26.869 1.00 89.00 87 LEU A C 1
ATOM 659 O O . LEU A 1 87 ? 18.817 16.611 -27.963 1.00 89.00 87 LEU A O 1
ATOM 663 N N . THR A 1 88 ? 19.770 15.857 -26.079 1.00 89.62 88 THR A N 1
ATOM 664 C CA . THR A 1 88 ? 21.135 16.275 -26.432 1.00 89.62 88 THR A CA 1
ATOM 665 C C . THR A 1 88 ? 21.648 15.547 -27.675 1.00 89.62 88 THR A C 1
ATOM 667 O O . THR A 1 88 ? 22.244 16.172 -28.546 1.00 89.62 88 THR A O 1
ATOM 670 N N . VAL A 1 89 ? 21.404 14.239 -27.799 1.00 87.75 89 VAL A N 1
ATOM 671 C CA . VAL A 1 89 ? 21.805 13.468 -28.988 1.00 87.75 89 VAL A CA 1
ATOM 672 C C . VAL A 1 89 ? 21.045 13.940 -30.228 1.00 87.75 89 VAL A C 1
ATOM 674 O O . VAL A 1 89 ? 21.656 14.134 -31.275 1.00 87.75 89 VAL A O 1
ATOM 677 N N . LEU A 1 90 ? 19.735 14.175 -30.113 1.00 88.69 90 LEU A N 1
ATOM 678 C CA . LEU A 1 90 ? 18.919 14.655 -31.230 1.00 88.69 90 LEU A CA 1
ATOM 679 C C . LEU A 1 90 ? 19.314 16.066 -31.687 1.00 88.69 90 LEU A C 1
ATOM 681 O O . LEU A 1 90 ? 19.269 16.333 -32.883 1.00 88.69 90 LEU A O 1
ATOM 685 N N . THR A 1 91 ? 19.722 16.954 -30.774 1.00 88.31 91 THR A N 1
ATOM 686 C CA . THR A 1 91 ? 20.139 18.322 -31.131 1.00 88.31 91 THR A CA 1
ATOM 687 C C . THR A 1 91 ? 21.549 18.419 -31.703 1.00 88.31 91 THR A C 1
ATOM 689 O O . THR A 1 91 ? 21.831 19.396 -32.382 1.00 88.31 91 THR A O 1
ATOM 692 N N . HIS A 1 92 ? 22.434 17.451 -31.440 1.00 78.50 92 HIS A N 1
ATOM 693 C CA . HIS A 1 92 ? 23.792 17.433 -32.009 1.00 78.50 92 HIS A CA 1
ATOM 694 C C . HIS A 1 92 ? 23.901 16.600 -33.295 1.00 78.50 92 HIS A C 1
ATOM 696 O O . HIS A 1 92 ? 24.880 16.741 -34.024 1.00 78.50 92 HIS A O 1
ATOM 702 N N . ALA A 1 93 ? 22.946 15.700 -33.552 1.00 72.62 93 ALA A N 1
ATOM 703 C CA . ALA A 1 93 ? 22.917 14.871 -34.758 1.00 72.62 93 ALA A CA 1
ATOM 704 C C . ALA A 1 93 ? 22.142 15.502 -35.931 1.00 72.62 93 ALA A C 1
ATOM 706 O O . ALA A 1 93 ? 22.246 14.993 -37.048 1.00 72.62 93 ALA A O 1
ATOM 707 N N . GLY A 1 94 ? 21.353 16.553 -35.679 1.00 62.16 94 GLY A N 1
ATOM 708 C CA . GLY A 1 94 ? 20.665 17.355 -36.700 1.00 62.16 94 GLY A CA 1
ATOM 709 C C . GLY A 1 94 ? 21.433 18.622 -37.030 1.00 62.16 94 GLY A C 1
ATOM 710 O O . GLY A 1 94 ? 21.410 19.007 -38.219 1.00 62.16 94 GLY A O 1
#

Organism: Nocardia brasiliensis (strain ATCC 700358 / HUJEG-1) (NCBI:txid1133849)

Sequence (94 aa):
MFDSRNIGSGGLTTDALGGLLDVRSAPVTFGYYEQNEATAAAGVEWNTRPRTAPIGWWNRHRHAQTGFGLALITTLAFVPAVQNAILTVLTHAG